Protein AF-X1I772-F1 (afdb_monomer_lite)

Secondary structure (DSSP, 8-state):
--HHHHHHTT----PPPSSSSPP-----SS--EETTEEEEEEEETTEEEEEEEE--TTS-GGGGEEE-S--EEHHHHHHHHHHTT-

Foldseek 3Di:
DDPVVVVVVVDDDDDADPDDDGDDDADADPFDPDPFFTWGWDDDPQKTFIWTAGPDPPDDRVVRIDGPGDIDGNVVVVVVVVVVVD

Radius of gyration: 16.42 Å; chains: 1; bounding box: 38×24×40 Å

pLDDT: mean 74.73, std 13.44, range [45.81, 93.0]

Organism: NCBI:txid412755

Sequence (86 aa):
RDLRHEKRRGRKYIRITTKGKPLPCYFNTGCGLYRKGLTNIEIEGDKIRLIKWHKANSLPLEKRREKLWEEESLSELKKKINIKSV

Structure (mmCIF, N/CA/C/O backbone):
data_AF-X1I772-F1
#
_entry.id   AF-X1I772-F1
#
loop_
_atom_site.group_PDB
_atom_site.id
_atom_site.type_symbol
_atom_site.label_atom_id
_atom_site.label_alt_id
_atom_site.label_comp_id
_atom_site.label_asym_id
_atom_site.label_entity_id
_atom_site.label_seq_id
_atom_site.pdbx_PDB_ins_code
_atom_site.Cartn_x
_atom_site.Cartn_y
_atom_site.Cartn_z
_atom_site.occupancy
_atom_site.B_iso_or_equiv
_atom_site.auth_seq_id
_atom_site.auth_comp_id
_atom_site.auth_asym_id
_atom_site.auth_atom_id
_atom_site.pdbx_PDB_model_num
ATOM 1 N N . ARG A 1 1 ? -19.231 4.679 -11.620 1.00 53.91 1 ARG A N 1
ATOM 2 C CA . ARG A 1 1 ? -18.602 3.927 -12.739 1.00 53.91 1 ARG A CA 1
ATOM 3 C C . ARG A 1 1 ? -19.231 2.532 -12.751 1.00 53.91 1 ARG A C 1
ATOM 5 O O . ARG A 1 1 ? -19.166 1.868 -11.729 1.00 53.91 1 ARG A O 1
ATOM 12 N N . ASP A 1 2 ? -19.945 2.154 -13.812 1.00 66.00 2 ASP A N 1
ATOM 13 C CA . ASP A 1 2 ? -20.813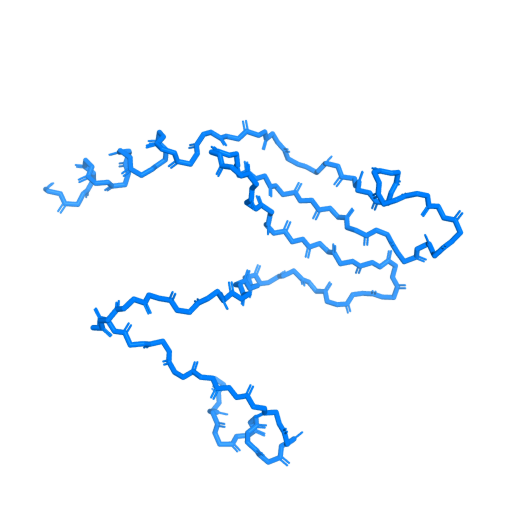 0.960 -13.836 1.00 66.00 2 ASP A CA 1
ATOM 14 C C . ASP A 1 2 ? -19.997 -0.344 -13.982 1.00 66.00 2 ASP A C 1
ATOM 16 O O . ASP A 1 2 ? -19.173 -0.465 -14.891 1.00 66.00 2 ASP A O 1
ATOM 20 N N . LEU A 1 3 ? -20.234 -1.330 -13.109 1.00 59.81 3 LEU A N 1
ATOM 21 C CA . LEU A 1 3 ? -19.561 -2.641 -13.105 1.00 59.81 3 LEU A CA 1
ATOM 22 C C . LEU A 1 3 ? -19.760 -3.414 -14.420 1.00 59.81 3 LEU A C 1
ATOM 24 O O . LEU A 1 3 ? -18.905 -4.207 -14.820 1.00 59.81 3 LEU A O 1
ATOM 28 N N . ARG A 1 4 ? -20.854 -3.136 -15.142 1.00 67.25 4 ARG A N 1
ATOM 29 C CA . ARG A 1 4 ? -21.113 -3.698 -16.477 1.00 67.25 4 ARG A CA 1
ATOM 30 C C . ARG A 1 4 ? -20.044 -3.295 -17.496 1.00 67.25 4 ARG A C 1
ATOM 32 O O . ARG A 1 4 ? -19.717 -4.086 -18.379 1.00 67.25 4 ARG A O 1
ATOM 39 N N . HIS A 1 5 ? -19.472 -2.099 -17.360 1.00 72.00 5 HIS A N 1
ATOM 40 C CA . HIS A 1 5 ? -18.421 -1.603 -18.247 1.00 72.00 5 HIS A CA 1
ATOM 41 C C . HIS A 1 5 ? -17.098 -2.361 -18.041 1.00 72.00 5 HIS A C 1
ATOM 43 O O . HIS A 1 5 ? -16.420 -2.692 -19.010 1.00 72.00 5 HIS A O 1
ATOM 49 N N . GLU A 1 6 ? -16.750 -2.705 -16.798 1.00 69.56 6 GLU A N 1
ATOM 50 C CA . GLU A 1 6 ? -15.531 -3.465 -16.481 1.00 69.56 6 GLU A CA 1
ATOM 51 C C . GLU A 1 6 ? -15.622 -4.927 -16.944 1.00 69.56 6 GLU A C 1
ATOM 53 O O . GLU A 1 6 ? -14.653 -5.462 -17.488 1.00 69.56 6 GLU A O 1
ATOM 58 N N . LYS A 1 7 ? -16.811 -5.546 -16.835 1.00 68.62 7 LYS A N 1
ATOM 59 C CA . LYS A 1 7 ? -17.069 -6.904 -17.348 1.00 68.62 7 LYS A CA 1
ATOM 60 C C . LYS A 1 7 ? -16.852 -6.998 -18.861 1.00 68.62 7 LYS A C 1
ATOM 62 O O . LYS A 1 7 ? -16.225 -7.942 -19.330 1.00 68.62 7 LYS A O 1
ATOM 67 N N . ARG A 1 8 ? -17.316 -5.996 -19.621 1.00 78.19 8 ARG A N 1
ATOM 68 C CA . ARG A 1 8 ? -17.110 -5.915 -21.082 1.00 78.19 8 ARG A CA 1
ATOM 69 C C . ARG A 1 8 ? -15.634 -5.840 -21.477 1.00 78.19 8 ARG A C 1
ATOM 71 O O . ARG A 1 8 ? -15.282 -6.252 -22.571 1.00 78.19 8 ARG A O 1
ATOM 78 N N . ARG A 1 9 ? -14.763 -5.356 -20.585 1.00 76.50 9 ARG A N 1
ATOM 79 C CA . ARG A 1 9 ? -13.307 -5.300 -20.795 1.00 76.50 9 ARG A CA 1
ATOM 80 C C . ARG A 1 9 ? -12.584 -6.590 -20.379 1.00 76.50 9 ARG A C 1
ATOM 82 O O . ARG A 1 9 ? -11.359 -6.587 -20.315 1.00 76.50 9 ARG A O 1
ATOM 89 N N . GLY A 1 10 ? -13.316 -7.660 -20.050 1.00 76.62 10 GLY A N 1
ATOM 90 C CA . GLY A 1 10 ? -12.754 -8.967 -19.689 1.00 76.62 10 GLY A CA 1
ATOM 91 C C . GLY A 1 10 ? -12.082 -9.019 -18.313 1.00 76.62 10 GLY A C 1
ATOM 92 O O . GLY A 1 10 ? -11.400 -9.991 -17.993 1.00 76.62 10 GLY A O 1
ATOM 93 N N . ARG A 1 11 ? -12.250 -7.987 -17.479 1.00 72.56 11 ARG A N 1
ATOM 94 C CA . ARG A 1 11 ? -11.646 -7.941 -16.143 1.00 72.56 11 ARG A CA 1
ATOM 95 C C . ARG A 1 11 ? -12.455 -8.800 -15.174 1.00 72.56 11 ARG A C 1
ATOM 97 O O . ARG A 1 11 ? -13.659 -8.601 -15.020 1.00 72.56 11 ARG A O 1
ATOM 104 N N . LYS A 1 12 ? -11.787 -9.728 -14.486 1.00 64.31 12 LYS A N 1
ATOM 105 C CA . LYS A 1 12 ? -12.376 -10.481 -13.371 1.00 64.31 12 LYS A CA 1
ATOM 106 C C . LYS A 1 12 ? -12.419 -9.577 -12.139 1.00 64.31 12 LYS A C 1
ATOM 108 O O . LYS A 1 12 ? -11.371 -9.184 -11.637 1.00 64.31 12 LYS A O 1
ATOM 113 N N . TYR A 1 13 ? -13.613 -9.244 -11.658 1.00 65.12 13 TYR A N 1
ATOM 114 C CA . TYR A 1 13 ? -13.806 -8.537 -10.391 1.00 65.12 13 TYR A CA 1
ATOM 115 C C . TYR A 1 13 ? -14.623 -9.407 -9.440 1.00 65.12 13 TYR A C 1
ATOM 117 O O . TYR A 1 13 ? -15.589 -10.051 -9.848 1.00 65.12 13 TYR A O 1
ATOM 125 N N . ILE A 1 14 ? -14.233 -9.420 -8.168 1.00 63.81 14 ILE A N 1
ATOM 126 C CA . ILE A 1 14 ? -14.972 -10.092 -7.100 1.00 63.81 14 ILE A CA 1
ATOM 127 C C . ILE A 1 14 ? -15.646 -9.003 -6.276 1.00 63.81 14 ILE A C 1
ATOM 129 O O . ILE A 1 14 ? -14.992 -8.062 -5.825 1.00 63.81 14 ILE A O 1
ATOM 133 N N . ARG A 1 15 ? -16.966 -9.099 -6.108 1.00 63.44 15 ARG A N 1
ATOM 134 C CA . ARG A 1 15 ? -17.702 -8.169 -5.253 1.00 63.44 15 ARG A CA 1
ATOM 135 C C . ARG A 1 15 ? -17.303 -8.437 -3.804 1.00 63.44 15 ARG A C 1
ATOM 137 O O . ARG A 1 15 ? -17.428 -9.567 -3.340 1.00 63.44 15 ARG A O 1
ATOM 144 N N . ILE A 1 16 ? -16.842 -7.406 -3.099 1.00 64.31 16 ILE A N 1
ATOM 145 C CA . ILE A 1 16 ? -16.586 -7.510 -1.661 1.00 64.31 16 ILE A CA 1
ATOM 146 C C . ILE A 1 16 ? -17.933 -7.760 -0.969 1.00 64.31 16 ILE A C 1
ATOM 148 O O . ILE A 1 16 ? -18.871 -6.976 -1.116 1.00 64.31 16 ILE A O 1
ATOM 152 N N . THR A 1 17 ? -18.033 -8.891 -0.276 1.00 63.62 17 THR A N 1
ATOM 153 C CA . THR A 1 17 ? -19.163 -9.267 0.583 1.00 63.62 17 THR A CA 1
ATOM 154 C C . THR A 1 17 ? -18.831 -8.902 2.028 1.00 63.62 17 THR A C 1
ATOM 156 O O . THR A 1 17 ? -17.681 -9.014 2.444 1.00 63.62 17 THR A O 1
ATOM 159 N N . THR A 1 18 ? -19.831 -8.474 2.800 1.00 60.72 18 THR A N 1
ATOM 160 C CA . THR A 1 18 ? -19.692 -8.208 4.243 1.00 60.72 18 THR A CA 1
ATOM 161 C C . THR A 1 18 ? -19.714 -9.485 5.089 1.00 60.72 18 THR A C 1
ATOM 163 O O . THR A 1 18 ? -19.429 -9.434 6.281 1.00 60.72 18 THR A O 1
ATOM 166 N N . LYS A 1 19 ? -20.048 -10.635 4.489 1.00 63.22 19 LYS A N 1
ATOM 167 C CA . LYS A 1 19 ? -20.061 -11.956 5.133 1.00 63.22 19 LYS A CA 1
ATOM 168 C C . LYS A 1 19 ? -18.918 -12.825 4.600 1.00 63.22 19 LYS A C 1
ATOM 170 O O . LYS A 1 19 ? -18.737 -12.895 3.385 1.00 63.22 19 LYS A O 1
ATOM 175 N N . GLY A 1 20 ? -18.221 -13.534 5.493 1.00 67.88 20 GLY A N 1
ATOM 176 C CA . GLY A 1 20 ? -17.156 -14.497 5.167 1.00 67.88 20 GLY A CA 1
ATOM 177 C C . GLY A 1 20 ? -15.731 -13.987 5.423 1.00 67.88 20 GLY A C 1
ATOM 178 O O . GLY A 1 20 ? -15.529 -12.858 5.865 1.00 67.88 20 GLY A O 1
ATOM 179 N N . LYS A 1 21 ? -14.727 -14.836 5.155 1.00 58.56 21 LYS A N 1
ATOM 180 C CA . LYS A 1 21 ? -13.306 -14.461 5.245 1.00 58.56 21 LYS A CA 1
ATOM 181 C C . LYS A 1 21 ? -12.954 -13.566 4.046 1.00 58.56 21 LYS A C 1
ATOM 183 O O . LYS A 1 21 ? -13.151 -14.006 2.912 1.00 58.56 21 LYS A O 1
ATOM 188 N N . PRO A 1 22 ? -12.453 -12.334 4.253 1.00 58.75 22 PRO A N 1
ATOM 189 C CA . PRO A 1 22 ? -12.123 -11.446 3.148 1.00 58.75 22 PRO A CA 1
ATOM 190 C C . PRO A 1 22 ? -11.021 -12.069 2.289 1.00 58.75 22 PRO A C 1
ATOM 192 O O . PRO A 1 22 ? -10.019 -12.571 2.803 1.00 58.75 22 PRO A O 1
ATOM 195 N N . LEU A 1 23 ? -11.213 -12.040 0.971 1.00 56.53 23 LEU A N 1
ATOM 196 C CA . LEU A 1 23 ? -10.154 -12.397 0.035 1.00 56.53 23 LEU A CA 1
ATOM 197 C C . LEU A 1 23 ? -9.075 -11.306 0.064 1.00 56.53 23 LEU A C 1
ATOM 199 O O . LEU A 1 23 ? -9.425 -10.133 0.219 1.00 56.53 23 LEU A O 1
ATOM 203 N N . PRO A 1 24 ? -7.788 -11.648 -0.129 1.00 53.12 24 PRO A N 1
ATOM 204 C CA . PRO A 1 24 ? -6.748 -10.652 -0.345 1.00 53.12 24 PRO A CA 1
ATOM 205 C C . PRO A 1 24 ? -7.165 -9.718 -1.486 1.00 53.12 24 PRO A C 1
ATOM 207 O O . PRO A 1 24 ? -7.323 -10.149 -2.628 1.00 53.12 24 PRO A O 1
ATOM 210 N N . CYS A 1 25 ? -7.409 -8.448 -1.172 1.00 51.69 25 CYS A N 1
ATOM 211 C CA . CYS A 1 25 ? -7.903 -7.474 -2.134 1.00 51.69 25 CYS A CA 1
ATOM 212 C C . CYS A 1 25 ? -6.919 -6.316 -2.281 1.00 51.69 25 CYS A C 1
ATOM 214 O O . CYS A 1 25 ? -6.447 -5.741 -1.302 1.00 51.69 25 CYS A O 1
ATOM 216 N N . TYR A 1 26 ? -6.645 -5.954 -3.530 1.00 55.31 26 TYR A N 1
ATOM 217 C CA . TYR A 1 26 ? -5.910 -4.746 -3.866 1.00 55.31 26 TYR A CA 1
ATOM 218 C C . TYR A 1 26 ? -6.869 -3.552 -3.809 1.00 55.31 26 TYR A C 1
ATOM 220 O O . TYR A 1 26 ? -7.764 -3.429 -4.647 1.00 55.31 26 TYR A O 1
ATOM 228 N N . PHE A 1 27 ? -6.701 -2.688 -2.808 1.00 57.97 27 PHE A N 1
ATOM 229 C CA . PHE A 1 27 ? -7.457 -1.445 -2.678 1.00 57.97 27 PHE A CA 1
ATOM 230 C C . PHE A 1 27 ? -6.610 -0.280 -3.201 1.00 57.97 27 PHE A C 1
ATOM 232 O O . PHE A 1 27 ? -5.642 0.131 -2.566 1.00 57.97 27 PHE A O 1
ATOM 239 N N . ASN A 1 28 ? -6.962 0.251 -4.374 1.00 57.53 28 ASN A N 1
ATOM 240 C CA . ASN A 1 28 ? -6.373 1.481 -4.902 1.00 57.53 28 ASN A CA 1
ATOM 241 C C . ASN A 1 28 ? -7.412 2.598 -4.817 1.00 57.53 28 ASN A C 1
ATOM 243 O O . ASN A 1 28 ? -8.368 2.634 -5.592 1.00 57.53 28 ASN A O 1
ATOM 247 N N . THR A 1 29 ? -7.216 3.505 -3.866 1.00 53.47 29 THR A N 1
ATOM 248 C CA . THR A 1 29 ? -7.894 4.799 -3.844 1.00 53.47 29 THR A CA 1
ATOM 249 C C . THR A 1 29 ? -6.996 5.813 -4.550 1.00 53.47 29 THR A C 1
ATOM 251 O O . THR A 1 29 ? -6.023 6.306 -3.986 1.00 53.47 29 THR A O 1
ATOM 254 N N . GLY A 1 30 ? -7.278 6.067 -5.830 1.00 54.59 30 GLY A N 1
ATOM 255 C CA . GLY A 1 30 ? -6.747 7.223 -6.557 1.00 54.59 30 GLY A CA 1
ATOM 256 C C . GLY A 1 30 ? -5.227 7.302 -6.730 1.00 54.59 30 GLY A C 1
ATOM 257 O O . GLY A 1 30 ? -4.709 8.406 -6.855 1.00 54.59 30 GLY A O 1
ATOM 258 N N . CYS A 1 31 ? -4.496 6.188 -6.783 1.00 54.34 31 CYS A N 1
ATOM 259 C CA . CYS A 1 31 ? -3.067 6.237 -7.079 1.00 54.34 31 CYS A CA 1
ATOM 260 C C . CYS A 1 31 ? -2.804 5.744 -8.504 1.00 54.34 31 CYS A C 1
ATOM 262 O O . CYS A 1 31 ? -2.820 4.546 -8.796 1.00 54.34 31 CYS A O 1
ATOM 264 N N . GLY A 1 32 ? -2.657 6.718 -9.404 1.00 52.75 32 GLY A N 1
ATOM 265 C CA . GLY A 1 32 ? -2.616 6.518 -10.845 1.00 52.75 32 GLY A CA 1
ATOM 266 C C . GLY A 1 32 ? -1.525 5.551 -11.306 1.00 52.75 32 GLY A C 1
ATOM 267 O O . GLY A 1 32 ? -0.376 5.594 -10.869 1.00 52.75 32 GLY A O 1
ATOM 268 N N . LEU A 1 33 ? -1.914 4.692 -12.244 1.00 55.47 33 LEU A N 1
ATOM 269 C CA . LEU A 1 33 ? -1.014 3.929 -13.099 1.00 55.47 33 LEU A CA 1
ATOM 270 C C . LEU A 1 33 ? -0.279 4.927 -14.003 1.00 55.47 33 LEU A C 1
ATOM 272 O O . LEU A 1 33 ? -0.804 5.320 -15.045 1.00 55.47 33 LEU A O 1
ATOM 276 N N . TYR A 1 34 ? 0.910 5.375 -13.608 1.00 59.91 34 TYR A N 1
ATOM 277 C CA . TYR A 1 34 ? 1.695 6.312 -14.409 1.00 59.91 34 TYR A CA 1
ATOM 278 C C . TYR A 1 34 ? 2.863 5.608 -15.101 1.00 59.91 34 TYR A C 1
ATOM 280 O O . TYR A 1 34 ? 3.382 4.591 -14.642 1.00 59.91 34 TYR A O 1
ATOM 288 N N . ARG A 1 35 ? 3.341 6.191 -16.211 1.00 65.50 35 ARG A N 1
ATOM 289 C CA . ARG A 1 3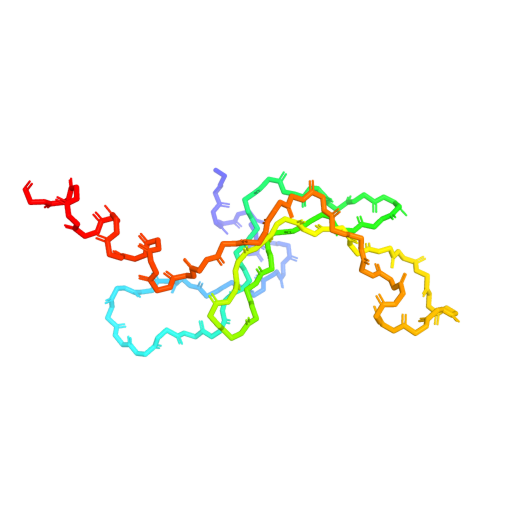5 ? 4.507 5.693 -16.972 1.00 65.50 35 ARG A CA 1
ATOM 290 C C . ARG A 1 35 ? 5.771 5.516 -16.111 1.00 65.50 35 ARG A C 1
ATOM 292 O O . ARG A 1 35 ? 6.639 4.735 -16.484 1.00 65.50 35 ARG A O 1
ATOM 299 N N . LYS A 1 36 ? 5.864 6.226 -14.980 1.00 71.81 36 LYS A N 1
ATOM 300 C CA . LYS A 1 36 ? 7.031 6.266 -14.083 1.00 71.81 36 LYS A CA 1
ATOM 301 C C . LYS A 1 36 ? 6.908 5.384 -12.834 1.00 71.81 36 LYS A C 1
ATOM 303 O O . LYS A 1 36 ? 7.823 5.382 -12.021 1.00 71.81 36 LYS A O 1
ATOM 308 N N . GLY A 1 37 ? 5.814 4.645 -12.666 1.00 77.81 37 GLY A N 1
ATOM 309 C CA . GLY A 1 37 ? 5.616 3.814 -11.482 1.00 77.81 37 GLY A CA 1
ATOM 310 C C . GLY A 1 37 ? 4.190 3.837 -10.955 1.00 77.81 37 GLY A C 1
ATOM 311 O O . GLY A 1 37 ? 3.290 4.418 -11.564 1.00 77.81 37 GLY A O 1
ATOM 312 N N . LEU A 1 38 ? 4.007 3.190 -9.810 1.00 83.06 38 LEU A N 1
ATOM 313 C CA . LEU A 1 38 ? 2.730 3.046 -9.130 1.00 83.06 38 LEU A CA 1
ATOM 314 C C . LEU A 1 38 ? 2.841 3.649 -7.733 1.00 83.06 38 LEU A C 1
ATOM 316 O O . LEU A 1 38 ? 3.562 3.116 -6.898 1.00 83.06 38 LEU A O 1
ATOM 320 N N . THR A 1 39 ? 2.115 4.731 -7.474 1.00 83.44 39 THR A N 1
ATOM 321 C CA . THR A 1 39 ? 1.860 5.156 -6.094 1.00 83.44 39 THR A CA 1
ATOM 322 C C . THR A 1 39 ? 0.809 4.221 -5.488 1.00 83.44 39 THR A C 1
ATOM 324 O O . THR A 1 39 ? -0.070 3.739 -6.204 1.00 83.44 39 THR A O 1
ATOM 327 N N . ASN A 1 40 ? 0.889 3.907 -4.202 1.00 81.31 40 ASN A N 1
ATOM 328 C CA . ASN A 1 40 ? -0.084 3.065 -3.517 1.00 81.31 40 ASN A CA 1
ATOM 329 C C . ASN A 1 40 ? -0.002 3.248 -2.003 1.00 81.31 40 ASN A C 1
ATOM 331 O O . ASN A 1 40 ? 1.044 3.580 -1.450 1.00 81.31 40 ASN A O 1
ATOM 335 N N . ILE A 1 41 ? -1.105 2.936 -1.331 1.00 86.06 41 ILE A N 1
ATOM 336 C CA . ILE A 1 41 ? -1.059 2.610 0.090 1.00 86.06 41 ILE A CA 1
ATOM 337 C C . ILE A 1 41 ? -0.490 1.195 0.198 1.00 86.06 41 ILE A C 1
ATOM 339 O O . ILE A 1 41 ? -0.934 0.277 -0.498 1.00 86.06 41 ILE A O 1
ATOM 343 N N . GLU A 1 42 ? 0.526 1.027 1.030 1.00 84.25 42 GLU A N 1
ATOM 344 C CA . GLU A 1 42 ? 1.132 -0.258 1.338 1.00 84.25 42 GLU A CA 1
ATOM 345 C C . GLU A 1 42 ? 0.817 -0.632 2.781 1.00 84.25 42 GLU A C 1
ATOM 347 O O . GLU A 1 42 ? 0.961 0.195 3.681 1.00 84.25 42 GLU A O 1
ATOM 352 N N . ILE A 1 43 ? 0.385 -1.878 2.978 1.00 88.06 43 ILE A N 1
ATOM 353 C CA . ILE A 1 43 ? 0.164 -2.474 4.292 1.00 88.06 43 ILE A CA 1
ATOM 354 C C . ILE A 1 43 ? 1.079 -3.693 4.394 1.00 88.06 43 ILE A C 1
ATOM 356 O O . ILE A 1 43 ? 0.953 -4.625 3.601 1.00 88.06 43 ILE A O 1
ATOM 360 N N . GLU A 1 44 ? 2.000 -3.678 5.353 1.00 86.50 44 GLU A N 1
ATOM 361 C CA . GLU A 1 44 ? 2.965 -4.754 5.596 1.00 86.50 44 GLU A CA 1
ATOM 362 C C . GLU A 1 44 ? 3.063 -5.011 7.103 1.00 86.50 44 GLU A C 1
ATOM 364 O O . GLU A 1 44 ? 3.513 -4.155 7.864 1.00 86.50 44 GLU A O 1
ATOM 369 N N . GLY A 1 45 ? 2.613 -6.184 7.554 1.00 88.50 45 GLY A N 1
ATOM 370 C CA . GLY A 1 45 ? 2.467 -6.453 8.986 1.00 88.50 45 GLY A CA 1
ATOM 371 C C . GLY A 1 45 ? 1.483 -5.474 9.638 1.00 88.50 45 GLY A C 1
ATOM 372 O O . GLY A 1 45 ? 0.363 -5.311 9.156 1.00 88.50 45 GLY A O 1
ATOM 373 N N . ASP A 1 46 ? 1.909 -4.814 10.718 1.00 90.44 46 ASP A N 1
ATOM 374 C CA . ASP A 1 46 ? 1.120 -3.776 11.403 1.00 90.44 46 ASP A CA 1
ATOM 375 C C . ASP A 1 46 ? 1.388 -2.356 10.875 1.00 90.44 46 ASP A C 1
ATOM 377 O O . ASP A 1 46 ? 1.012 -1.378 11.509 1.00 90.44 46 ASP A O 1
ATOM 381 N N . LYS A 1 47 ? 2.058 -2.209 9.731 1.00 89.12 47 LYS A N 1
ATOM 382 C CA . LYS A 1 47 ? 2.477 -0.906 9.204 1.00 89.12 47 LYS A CA 1
ATOM 383 C C . LYS A 1 47 ? 1.620 -0.509 8.014 1.00 89.12 47 LYS A C 1
ATOM 385 O O . LYS A 1 47 ? 1.385 -1.333 7.129 1.00 89.12 47 LYS A O 1
ATOM 390 N N . ILE A 1 48 ? 1.207 0.753 7.962 1.00 89.56 48 ILE A N 1
ATOM 391 C CA . ILE A 1 48 ? 0.538 1.369 6.811 1.00 89.56 48 ILE A CA 1
ATOM 392 C C . ILE A 1 48 ? 1.253 2.660 6.407 1.00 89.56 48 ILE A C 1
ATOM 394 O O . ILE A 1 48 ? 1.681 3.435 7.258 1.00 89.56 48 ILE A O 1
ATOM 398 N N . ARG A 1 49 ? 1.433 2.869 5.099 1.00 89.50 49 ARG A N 1
ATOM 399 C CA . ARG A 1 49 ? 2.214 3.989 4.543 1.00 89.50 49 ARG A CA 1
ATOM 400 C C . ARG A 1 49 ? 1.855 4.267 3.085 1.00 89.50 49 ARG A C 1
ATOM 402 O O . ARG A 1 49 ? 1.386 3.374 2.379 1.00 89.50 49 ARG A O 1
ATOM 409 N N . LEU A 1 50 ? 2.121 5.487 2.615 1.00 87.44 50 LEU A N 1
ATOM 410 C CA . LEU A 1 50 ? 2.054 5.830 1.190 1.00 87.44 50 LEU A CA 1
ATOM 411 C C . LEU A 1 50 ? 3.421 5.602 0.535 1.00 87.44 50 LEU A C 1
ATOM 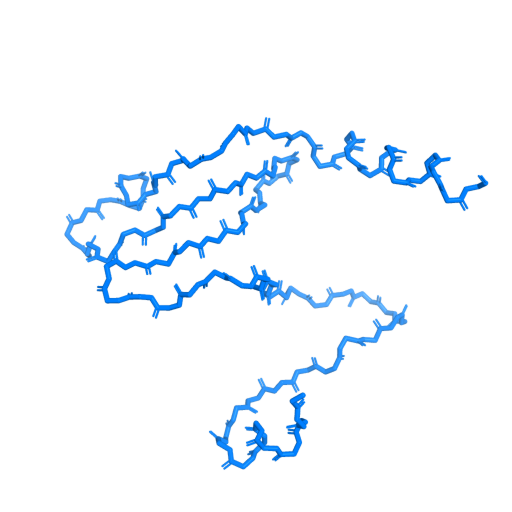413 O O . LEU A 1 50 ? 4.429 6.179 0.945 1.00 87.44 50 LEU A O 1
ATOM 417 N N . ILE A 1 51 ? 3.443 4.770 -0.500 1.00 87.19 51 ILE A N 1
ATOM 418 C CA . ILE A 1 51 ? 4.639 4.348 -1.228 1.00 87.19 51 ILE A CA 1
ATOM 419 C C . ILE A 1 51 ? 4.491 4.678 -2.708 1.00 87.19 51 ILE A C 1
ATOM 421 O O . ILE A 1 51 ? 3.385 4.725 -3.244 1.00 8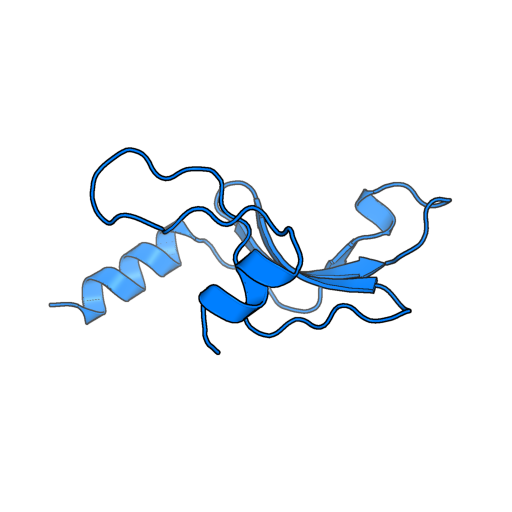7.19 51 ILE A O 1
ATOM 425 N N . LYS A 1 52 ? 5.618 4.854 -3.394 1.00 86.06 52 LYS A N 1
ATOM 426 C CA . LYS A 1 52 ? 5.713 4.794 -4.848 1.00 86.06 52 LYS A CA 1
ATOM 427 C C . LYS A 1 52 ? 6.687 3.706 -5.281 1.00 86.06 52 LYS A C 1
ATOM 429 O O . LYS A 1 52 ? 7.861 3.724 -4.931 1.00 86.06 52 LYS A O 1
ATOM 434 N N . TRP A 1 53 ? 6.190 2.771 -6.082 1.00 86.12 53 TRP A N 1
ATOM 435 C CA . TRP A 1 53 ? 6.979 1.735 -6.733 1.00 86.12 53 TRP A CA 1
ATOM 436 C C . TRP A 1 53 ? 7.461 2.197 -8.099 1.00 86.12 53 TRP A C 1
ATOM 438 O O . TRP A 1 53 ? 6.658 2.465 -8.996 1.00 86.12 53 TRP A O 1
ATOM 448 N N . HIS A 1 54 ? 8.774 2.227 -8.292 1.00 84.50 54 HIS A N 1
ATOM 449 C CA . HIS A 1 54 ? 9.385 2.5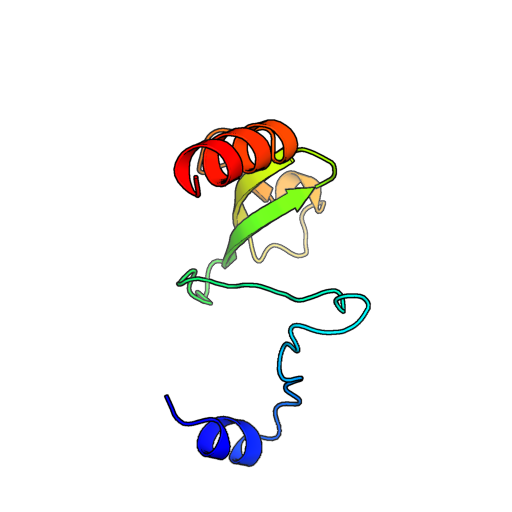75 -9.570 1.00 84.50 54 HIS A CA 1
ATOM 450 C C . HIS A 1 54 ? 9.375 1.397 -10.552 1.00 84.50 54 HIS A C 1
ATOM 452 O O . HIS A 1 54 ? 9.620 0.230 -10.207 1.00 84.50 54 HIS A O 1
ATOM 458 N N . LYS A 1 55 ? 9.140 1.704 -11.833 1.00 78.44 55 LYS A N 1
ATOM 459 C CA . LYS A 1 55 ? 9.274 0.741 -12.936 1.00 78.44 55 LYS A CA 1
ATOM 460 C C . LYS A 1 55 ? 10.756 0.592 -13.314 1.00 78.44 55 LYS A C 1
ATOM 462 O O . LYS A 1 55 ? 11.181 1.071 -14.356 1.00 78.44 55 LYS A O 1
ATOM 467 N N . ALA A 1 56 ? 11.537 -0.055 -12.453 1.00 81.06 56 ALA A N 1
ATOM 468 C CA . ALA A 1 56 ? 12.964 -0.300 -12.656 1.00 81.06 56 ALA A CA 1
ATOM 469 C C . ALA A 1 56 ? 13.286 -1.776 -12.390 1.00 81.06 56 ALA A C 1
ATOM 471 O O . ALA A 1 56 ? 13.633 -2.155 -11.278 1.00 81.06 56 ALA A O 1
ATOM 472 N N . ASN A 1 57 ? 13.130 -2.626 -13.409 1.00 78.38 57 ASN A N 1
ATOM 473 C CA . ASN A 1 57 ? 13.349 -4.074 -13.277 1.00 78.38 57 ASN A CA 1
ATOM 474 C C . ASN A 1 57 ? 14.818 -4.456 -13.031 1.00 78.38 57 ASN A C 1
ATOM 476 O O . ASN A 1 57 ? 15.080 -5.582 -12.632 1.00 78.38 57 ASN A O 1
ATOM 480 N N . SER A 1 58 ? 15.753 -3.532 -13.254 1.00 86.50 58 SER A N 1
ATOM 481 C CA . SER A 1 58 ? 17.180 -3.700 -12.971 1.00 86.50 58 SER A CA 1
ATOM 482 C C . SER A 1 58 ? 17.554 -3.459 -11.505 1.00 86.50 58 SER A C 1
ATOM 484 O O . SER A 1 58 ? 18.675 -3.770 -11.115 1.00 86.50 58 SER A O 1
ATOM 486 N N . LEU A 1 59 ? 16.655 -2.889 -10.694 1.00 83.94 59 LEU A N 1
ATOM 487 C CA . LEU A 1 59 ? 16.908 -2.622 -9.279 1.00 83.94 59 LEU A CA 1
ATOM 488 C C . LEU A 1 59 ? 16.294 -3.719 -8.391 1.00 83.94 59 LEU A C 1
ATOM 490 O O . LEU A 1 59 ? 15.188 -4.184 -8.689 1.00 83.94 59 LEU A O 1
ATOM 494 N N . PRO A 1 60 ? 16.948 -4.077 -7.268 1.00 88.19 60 PRO A N 1
ATOM 495 C CA . PRO A 1 60 ? 16.334 -4.878 -6.209 1.00 88.19 60 PRO A CA 1
ATOM 496 C C . PRO A 1 60 ? 15.009 -4.269 -5.732 1.00 88.19 60 PRO A C 1
ATOM 498 O O . PRO A 1 60 ? 14.849 -3.044 -5.752 1.00 88.19 60 PRO A O 1
ATOM 501 N N . LEU A 1 61 ? 14.058 -5.106 -5.304 1.00 81.00 61 LEU A N 1
ATOM 502 C CA . LEU A 1 61 ? 12.700 -4.684 -4.932 1.00 81.00 61 LEU A CA 1
ATOM 503 C C . LEU A 1 61 ? 12.702 -3.579 -3.870 1.00 81.00 61 LEU A C 1
ATOM 505 O O . LEU A 1 61 ? 11.957 -2.609 -3.984 1.00 81.00 61 LEU A O 1
ATOM 509 N N . GLU A 1 62 ? 13.596 -3.672 -2.896 1.00 84.06 62 GLU A N 1
ATOM 510 C CA . GLU A 1 62 ? 13.739 -2.731 -1.787 1.00 84.06 62 GLU A CA 1
ATOM 511 C C . GLU A 1 62 ? 14.111 -1.335 -2.298 1.00 84.06 62 GLU A C 1
ATOM 513 O O . GLU A 1 62 ? 13.587 -0.333 -1.821 1.00 84.06 62 GLU A O 1
ATOM 518 N N . LYS A 1 63 ? 14.958 -1.264 -3.335 1.00 86.12 63 LYS A N 1
ATOM 519 C CA . LYS A 1 63 ? 15.381 -0.004 -3.971 1.00 86.12 63 LYS A CA 1
ATOM 520 C C . LYS A 1 63 ? 14.343 0.566 -4.933 1.00 86.12 63 LYS A C 1
ATOM 522 O O . LYS A 1 63 ? 14.457 1.715 -5.352 1.00 86.12 63 LYS A O 1
ATOM 527 N N . ARG A 1 64 ? 13.334 -0.221 -5.312 1.00 87.81 64 ARG A N 1
ATOM 528 C CA . ARG A 1 64 ? 12.219 0.244 -6.149 1.00 87.81 64 ARG A CA 1
ATOM 529 C C . ARG A 1 64 ? 11.133 0.932 -5.330 1.00 87.81 64 ARG A C 1
ATOM 531 O O . ARG A 1 64 ? 10.248 1.538 -5.933 1.00 87.81 64 ARG A O 1
ATOM 538 N N . ARG A 1 65 ? 11.191 0.827 -4.001 1.00 87.88 65 ARG A N 1
ATOM 539 C CA . ARG A 1 65 ? 10.229 1.389 -3.056 1.00 87.88 65 ARG A CA 1
ATOM 540 C C . ARG A 1 65 ? 10.684 2.780 -2.604 1.00 87.88 65 ARG A C 1
ATOM 542 O O . ARG A 1 65 ? 11.709 2.920 -1.950 1.00 87.88 65 ARG A O 1
ATOM 549 N N . GLU A 1 66 ? 9.894 3.804 -2.908 1.00 87.38 66 GLU A N 1
ATOM 550 C CA . GLU A 1 66 ? 10.074 5.167 -2.394 1.00 87.38 66 GLU A CA 1
ATOM 551 C C . GLU A 1 66 ? 8.974 5.476 -1.369 1.00 87.38 66 GLU A C 1
ATOM 553 O O . GLU A 1 66 ? 7.786 5.398 -1.689 1.00 87.38 66 GLU A O 1
ATOM 558 N N . LYS A 1 67 ? 9.354 5.810 -0.130 1.00 87.75 67 LYS A N 1
ATOM 559 C CA . LYS A 1 67 ? 8.410 6.198 0.927 1.00 87.75 67 LYS A CA 1
ATOM 560 C C . LYS A 1 67 ? 8.016 7.662 0.746 1.00 87.75 67 LYS A C 1
ATOM 562 O O . LYS A 1 67 ? 8.874 8.532 0.818 1.00 87.75 67 LYS A O 1
ATOM 567 N N . LEU A 1 68 ? 6.728 7.914 0.511 1.00 85.31 68 LEU A N 1
ATOM 568 C CA . LEU A 1 68 ? 6.185 9.260 0.288 1.00 85.31 68 LEU A CA 1
ATOM 569 C C . LEU A 1 68 ? 5.516 9.857 1.527 1.00 85.31 68 LEU A C 1
ATOM 571 O O . LEU A 1 68 ? 5.323 11.066 1.592 1.00 85.31 68 LEU A O 1
ATOM 575 N N . TRP A 1 69 ? 5.126 9.015 2.482 1.00 87.81 69 TRP A N 1
ATOM 576 C CA . TRP A 1 69 ? 4.495 9.440 3.728 1.00 87.81 69 TRP A CA 1
ATOM 577 C C . TRP A 1 69 ? 5.031 8.645 4.907 1.00 87.81 69 TRP A C 1
ATOM 579 O O . TRP A 1 69 ? 5.577 7.554 4.723 1.00 87.81 69 TRP A O 1
ATOM 589 N N . GLU A 1 70 ? 4.853 9.186 6.109 1.00 88.94 70 GLU A N 1
ATOM 590 C CA . GLU A 1 70 ? 5.179 8.520 7.362 1.00 88.94 70 GLU A CA 1
ATOM 591 C C . GLU A 1 70 ? 4.489 7.158 7.500 1.00 88.94 70 GLU A C 1
ATOM 593 O O . GLU A 1 70 ? 3.532 6.818 6.803 1.00 88.94 70 GLU A O 1
ATOM 598 N N . GLU A 1 71 ? 5.070 6.329 8.360 1.00 90.38 71 GLU A N 1
ATOM 599 C CA . GLU A 1 71 ? 4.539 5.000 8.633 1.00 90.38 71 GLU A CA 1
ATOM 600 C C . GLU A 1 71 ? 3.701 5.074 9.900 1.00 90.38 71 GLU A C 1
ATOM 602 O O . GLU A 1 71 ? 4.177 5.578 10.912 1.00 90.38 71 GLU A O 1
ATOM 607 N N . GLU A 1 72 ? 2.482 4.552 9.836 1.00 92.00 72 GLU A N 1
ATOM 608 C CA . GLU A 1 72 ? 1.578 4.473 10.979 1.00 92.00 72 GLU A CA 1
ATOM 609 C C . GLU A 1 72 ? 1.286 3.016 11.350 1.00 92.00 72 GLU A C 1
ATOM 611 O O . GLU A 1 72 ? 1.386 2.110 10.514 1.00 92.00 72 GLU A O 1
ATOM 616 N N . SER A 1 73 ? 0.891 2.792 12.608 1.00 93.00 73 SER A N 1
ATOM 617 C CA . SER A 1 73 ? 0.394 1.494 13.061 1.00 93.00 73 SER A CA 1
ATOM 618 C C . SER A 1 73 ? -1.052 1.285 12.613 1.00 93.00 73 SER A C 1
ATOM 620 O O . SER A 1 73 ? -1.960 2.065 12.920 1.00 93.00 73 SER A O 1
ATOM 622 N N . LEU A 1 74 ? -1.290 0.178 11.913 1.00 88.75 74 LEU A N 1
ATOM 623 C CA . LEU A 1 74 ? -2.623 -0.219 11.489 1.00 88.75 74 LEU A CA 1
ATOM 624 C C . LEU A 1 74 ? -3.504 -0.574 12.695 1.00 88.75 74 LEU A C 1
ATOM 626 O O . LEU A 1 74 ? -4.695 -0.252 12.700 1.00 88.75 74 LEU A O 1
ATOM 630 N N . SER A 1 75 ? -2.949 -1.230 13.716 1.00 89.56 75 SER A N 1
ATOM 631 C CA . SER A 1 75 ? -3.669 -1.567 14.944 1.00 89.56 75 SER A CA 1
ATOM 632 C C . SER A 1 75 ? -4.104 -0.322 15.722 1.00 89.56 75 SER A C 1
ATOM 634 O O . SER A 1 75 ? -5.243 -0.265 16.193 1.00 89.56 75 SER A O 1
ATOM 636 N N . GLU A 1 76 ? -3.268 0.714 15.789 1.00 90.88 76 GLU A N 1
ATOM 637 C CA . GLU A 1 76 ? -3.638 2.001 16.388 1.00 90.88 76 GLU A CA 1
ATOM 638 C C . GLU A 1 76 ? -4.713 2.730 15.584 1.00 90.88 76 GL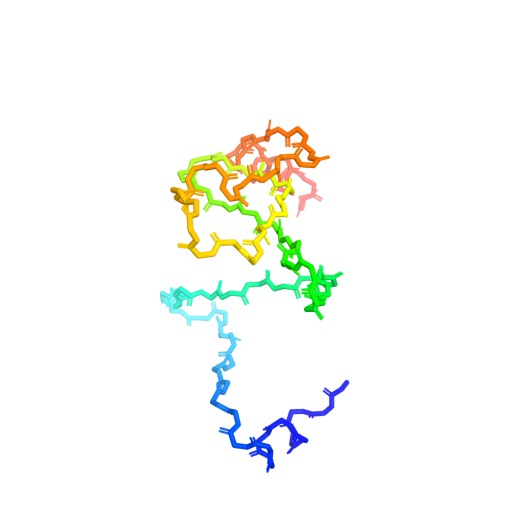U A C 1
ATOM 640 O O . GLU A 1 76 ? -5.691 3.218 16.156 1.00 90.88 76 GLU A O 1
ATOM 645 N N . LEU A 1 77 ? -4.585 2.759 14.256 1.00 88.00 77 LEU A N 1
ATOM 646 C CA . LEU A 1 77 ? -5.603 3.336 13.379 1.00 88.00 77 LEU A CA 1
ATOM 647 C C . LEU A 1 77 ? -6.958 2.641 13.549 1.00 88.00 77 LEU A C 1
ATOM 649 O O . LEU A 1 77 ? -7.980 3.316 13.668 1.00 88.00 77 LEU A O 1
ATOM 653 N N . LYS A 1 78 ? -6.979 1.305 13.653 1.00 85.12 78 LYS A N 1
ATOM 654 C CA . LYS A 1 78 ? -8.205 0.539 13.941 1.00 85.12 78 LYS A CA 1
ATOM 655 C C . LYS A 1 78 ? -8.848 0.956 15.262 1.00 85.12 78 LYS A C 1
ATOM 657 O O . LYS A 1 78 ? -10.061 1.150 15.303 1.00 85.12 78 LYS A O 1
ATOM 662 N N . LYS A 1 79 ? -8.055 1.134 16.326 1.00 89.12 79 LYS A N 1
ATOM 663 C CA . LYS A 1 79 ? -8.563 1.620 17.622 1.00 89.12 79 LYS A CA 1
ATOM 664 C C . LYS A 1 79 ? -9.194 3.008 17.475 1.00 89.12 79 LYS A C 1
ATOM 666 O O . LYS A 1 79 ? -10.325 3.201 17.910 1.00 89.12 79 LYS A O 1
ATOM 671 N N . LYS A 1 80 ? -8.510 3.946 16.804 1.00 86.06 80 LYS A N 1
ATOM 672 C CA . LYS A 1 80 ? -9.005 5.318 16.571 1.00 86.06 80 LYS A CA 1
ATOM 673 C C . LYS A 1 80 ? -10.323 5.345 15.788 1.00 86.06 80 LYS A C 1
ATOM 675 O O . LYS A 1 80 ? -11.193 6.153 16.099 1.00 86.06 80 LYS A O 1
ATOM 680 N N . ILE A 1 81 ? -10.477 4.476 14.786 1.00 79.38 81 ILE A N 1
ATOM 681 C CA . ILE A 1 81 ? -11.712 4.368 13.992 1.00 79.38 81 ILE A CA 1
ATOM 682 C C . ILE A 1 81 ? -12.855 3.810 14.848 1.00 79.38 81 ILE A C 1
ATOM 684 O O . ILE A 1 81 ? -13.940 4.388 14.864 1.00 79.38 81 ILE A O 1
ATOM 688 N N . ASN A 1 82 ? -12.605 2.735 15.599 1.00 71.19 82 ASN A N 1
ATOM 689 C CA . ASN A 1 82 ? -13.628 2.114 16.442 1.00 71.19 82 ASN A CA 1
ATOM 690 C C . ASN A 1 82 ? -14.121 3.047 17.555 1.00 71.19 82 ASN A C 1
ATOM 692 O O . ASN A 1 82 ? -15.309 3.046 17.847 1.00 71.19 82 ASN A O 1
ATOM 696 N N . ILE A 1 83 ? -13.245 3.880 18.126 1.00 65.00 83 ILE A N 1
ATOM 697 C CA . ILE A 1 83 ? -13.633 4.877 19.138 1.00 65.00 83 ILE A CA 1
ATOM 698 C C . ILE A 1 83 ? -14.591 5.929 18.562 1.00 65.00 83 ILE A C 1
ATOM 700 O O . ILE A 1 83 ? -15.494 6.374 19.254 1.00 65.00 83 ILE A O 1
ATOM 704 N N . LYS A 1 84 ? -14.423 6.320 17.294 1.00 56.06 84 LYS A N 1
ATOM 705 C CA . LYS A 1 84 ? -15.273 7.330 16.635 1.00 56.06 84 LYS A CA 1
ATOM 706 C C . LYS A 1 84 ? -16.605 6.783 16.108 1.00 56.06 84 LYS A C 1
ATOM 708 O O . LYS A 1 84 ? -17.387 7.549 15.558 1.00 56.06 84 LYS A O 1
ATOM 713 N N . SER A 1 85 ? -16.819 5.471 16.200 1.00 52.56 85 SER A N 1
ATOM 714 C CA . SER A 1 85 ? -17.999 4.783 15.657 1.00 52.56 85 SER A CA 1
ATOM 715 C C . SER A 1 85 ? -19.061 4.481 16.724 1.00 52.56 85 SER A C 1
ATOM 717 O O . SER A 1 85 ? -20.029 3.785 16.418 1.00 52.56 85 SER A O 1
ATOM 719 N N . VAL A 1 86 ? -18.852 4.959 17.958 1.00 45.81 86 VAL A N 1
ATOM 720 C CA . VAL A 1 86 ? -19.753 4.835 19.115 1.00 45.81 86 VAL A CA 1
ATOM 721 C C . VAL A 1 86 ? -20.353 6.196 19.431 1.00 45.81 86 VAL A C 1
ATOM 723 O O . VAL A 1 86 ? -19.576 7.177 19.424 1.00 45.81 86 VAL A O 1
#